Protein AF-A0A960YBB8-F1 (afdb_monomer_lite)

Foldseek 3Di:
DDDDDDDDDDPPPPPPPVVVPVPPDDDPPPPPPVDDDDDDDDFDDVVVVVVPPQDDRDDLVVQAPQAPDFDKDADGPNQWIWTADRRRIWTWGADPVRDTDTDDPPD

Radius of gyration: 30.28 Å; chains: 1; bounding box: 95×46×61 Å

pLDDT: mean 76.21, std 20.94, range [36.25, 95.81]

Secondary structure (DSSP, 8-state):
---PPP-------TTSSSSSSTTSS--------TTPPPPP---S-HHHHHTT-----S-GGGTTT-TT--EEEEPGGG-EEEEEETTEEEEEEE-TTS-EEEPPTT-

Structure (mmCIF, N/CA/C/O backbone):
data_AF-A0A960YBB8-F1
#
_entry.id   AF-A0A960YBB8-F1
#
loop_
_atom_site.group_PDB
_atom_site.id
_atom_site.type_symbol
_atom_site.label_atom_id
_atom_site.label_alt_id
_atom_site.label_comp_id
_atom_site.label_asym_id
_atom_site.label_entity_id
_atom_site.label_seq_id
_atom_site.pdbx_PDB_ins_code
_atom_site.Cartn_x
_atom_site.Cartn_y
_atom_site.Cartn_z
_atom_site.occupancy
_atom_site.B_iso_or_equiv
_atom_site.auth_seq_id
_atom_site.auth_comp_id
_atom_site.auth_asym_id
_atom_site.auth_atom_id
_atom_site.pdbx_PDB_model_num
ATOM 1 N N . MET A 1 1 ? -75.767 -31.749 41.474 1.00 37.31 1 MET A N 1
ATOM 2 C CA . MET A 1 1 ? -75.061 -31.876 40.178 1.00 37.31 1 MET A CA 1
ATOM 3 C C . MET A 1 1 ? -74.214 -30.627 39.956 1.00 37.31 1 MET A C 1
ATOM 5 O O . MET A 1 1 ? -74.753 -29.547 40.124 1.00 37.31 1 MET A O 1
ATOM 9 N N . ARG A 1 2 ? -72.908 -30.832 39.690 1.00 39.78 2 ARG A N 1
ATOM 10 C CA . ARG A 1 2 ? -71.965 -30.104 38.797 1.00 39.78 2 ARG A CA 1
ATOM 11 C C . ARG A 1 2 ? -72.261 -28.641 38.413 1.00 39.78 2 ARG A C 1
ATOM 13 O O . ARG A 1 2 ? -73.373 -28.339 38.024 1.00 39.78 2 ARG A O 1
ATOM 20 N N . ALA A 1 3 ? -71.295 -27.742 38.247 1.00 41.62 3 ALA A N 1
ATOM 21 C CA . ALA A 1 3 ? -69.869 -27.649 38.569 1.00 41.62 3 ALA A CA 1
ATOM 22 C C . ALA A 1 3 ? -69.468 -26.190 38.254 1.00 41.62 3 ALA A C 1
ATOM 24 O O . ALA A 1 3 ? -69.927 -25.631 37.259 1.00 41.62 3 ALA A O 1
ATOM 25 N N . MET A 1 4 ? -68.628 -25.595 39.103 1.00 36.25 4 MET A N 1
ATOM 26 C CA . MET A 1 4 ? -68.018 -24.272 38.924 1.00 36.25 4 MET A CA 1
ATOM 27 C C . MET A 1 4 ? -67.071 -24.250 37.715 1.00 36.25 4 MET A C 1
ATOM 29 O O . MET A 1 4 ? -66.296 -25.183 37.509 1.00 36.25 4 MET A O 1
ATOM 33 N N . GLY A 1 5 ? -67.134 -23.165 36.937 1.00 44.50 5 GLY A N 1
ATOM 34 C CA . GLY A 1 5 ? -66.239 -22.879 35.818 1.00 44.50 5 GLY A CA 1
ATOM 35 C C . GLY A 1 5 ? -64.852 -22.422 36.279 1.00 44.50 5 GLY A C 1
ATOM 36 O O . GLY A 1 5 ? -64.708 -21.636 37.213 1.00 44.50 5 GLY A O 1
ATOM 37 N N . ASN A 1 6 ? -63.841 -22.965 35.608 1.00 48.56 6 ASN A N 1
ATOM 38 C CA . ASN A 1 6 ? -62.429 -22.960 35.971 1.00 48.56 6 ASN A CA 1
ATOM 39 C C . ASN A 1 6 ? -61.719 -21.623 35.700 1.00 48.56 6 ASN A C 1
ATOM 41 O O . ASN A 1 6 ? -61.609 -21.198 34.551 1.00 48.56 6 ASN A O 1
ATOM 45 N N . TYR A 1 7 ? -61.099 -21.043 36.730 1.00 52.94 7 TYR A N 1
ATOM 46 C CA . TYR A 1 7 ? -60.086 -19.998 36.569 1.00 52.94 7 TYR A CA 1
ATOM 47 C C . TYR A 1 7 ? -58.714 -20.647 36.333 1.00 52.94 7 TYR A C 1
ATOM 49 O O . TYR A 1 7 ? -58.143 -21.286 37.220 1.00 52.94 7 TYR A O 1
ATOM 57 N N . ARG A 1 8 ? -58.179 -20.504 35.113 1.00 47.50 8 ARG A N 1
ATOM 58 C CA . ARG A 1 8 ? -56.826 -20.952 34.744 1.00 47.50 8 ARG A CA 1
ATOM 59 C C . ARG A 1 8 ? -55.790 -20.068 35.443 1.00 47.50 8 ARG A C 1
ATOM 61 O O . ARG A 1 8 ? -55.599 -18.915 35.074 1.00 47.50 8 ARG A O 1
ATOM 68 N N . LYS A 1 9 ? -55.106 -20.624 36.446 1.00 45.28 9 LYS A N 1
ATOM 69 C CA . LYS A 1 9 ? -53.956 -20.000 37.113 1.00 45.28 9 LYS A CA 1
ATOM 70 C C . LYS A 1 9 ? -52.769 -19.945 36.147 1.00 45.28 9 LYS A C 1
ATOM 72 O O . LYS A 1 9 ? -52.113 -20.960 35.925 1.00 45.28 9 LYS A O 1
ATOM 77 N N . TRP A 1 10 ? -52.484 -18.775 35.582 1.00 44.31 10 TRP A N 1
ATOM 78 C CA . TRP A 1 10 ? -51.248 -18.544 34.837 1.00 44.31 10 TRP A CA 1
ATOM 79 C C . TRP A 1 10 ? -50.150 -18.154 35.832 1.00 44.31 10 TRP A C 1
ATOM 81 O O . TRP A 1 10 ? -50.155 -17.061 36.391 1.00 44.31 10 TRP A O 1
ATOM 91 N N . LYS A 1 11 ? -49.243 -19.090 36.127 1.00 46.09 11 LYS A N 1
ATOM 92 C CA . LYS A 1 11 ? -48.032 -18.805 36.901 1.00 46.09 11 LYS A CA 1
ATOM 93 C C . LYS A 1 11 ? -47.058 -18.054 35.994 1.00 46.09 11 LYS A C 1
ATOM 95 O O . LYS A 1 11 ? -46.352 -18.679 35.211 1.00 46.09 11 LYS A O 1
ATOM 100 N N . ILE A 1 12 ? -47.036 -16.729 36.089 1.00 53.97 12 ILE A N 1
ATOM 101 C CA . ILE A 1 12 ? -45.943 -15.928 35.537 1.00 53.97 12 ILE A CA 1
ATOM 102 C C . ILE A 1 12 ? -44.804 -16.011 36.560 1.00 53.97 12 ILE A C 1
ATOM 104 O O . ILE A 1 12 ? -44.924 -15.522 37.682 1.00 53.97 12 ILE A O 1
ATOM 108 N N . SER A 1 13 ? -43.734 -16.726 36.214 1.00 50.28 13 SER A N 1
ATOM 109 C CA . SER A 1 13 ? -42.541 -16.859 37.052 1.00 50.28 13 SER A CA 1
ATOM 110 C C . SER A 1 13 ? -41.826 -15.507 37.156 1.00 50.28 13 SER A C 1
ATOM 112 O O . SER A 1 13 ? -41.274 -15.020 36.174 1.00 50.28 13 SER A O 1
ATOM 114 N N . PHE A 1 14 ? -41.793 -14.920 38.354 1.00 50.34 14 PHE A N 1
ATOM 115 C CA . PHE A 1 14 ? -41.153 -13.628 38.668 1.00 50.34 14 PHE A CA 1
ATOM 116 C C . PHE A 1 14 ? -39.616 -13.592 38.495 1.00 50.34 14 PHE A C 1
ATOM 118 O O . PHE A 1 14 ? -38.996 -12.563 38.740 1.00 50.34 14 PHE A O 1
ATOM 125 N N . ALA A 1 15 ? -38.983 -14.680 38.049 1.00 48.56 15 ALA A N 1
ATOM 126 C CA . ALA A 1 15 ? -37.528 -14.767 37.904 1.00 48.56 15 ALA A CA 1
ATOM 127 C C . ALA A 1 15 ? -36.972 -14.087 36.634 1.00 48.56 15 ALA A C 1
ATOM 129 O O . ALA A 1 15 ? -35.780 -13.812 36.572 1.00 48.56 15 ALA A O 1
ATOM 130 N N . ALA A 1 16 ? -37.804 -13.791 35.629 1.00 48.00 16 ALA A N 1
ATOM 131 C CA . ALA A 1 16 ? -37.316 -13.262 34.349 1.00 48.00 16 ALA A CA 1
ATOM 132 C C . ALA A 1 16 ? -37.204 -11.724 34.288 1.00 48.00 16 ALA A C 1
ATOM 134 O O . ALA A 1 16 ? -36.531 -11.203 33.404 1.00 48.00 16 ALA A O 1
ATOM 135 N N . LEU A 1 17 ? -37.823 -10.982 35.216 1.00 40.88 17 LEU A N 1
ATOM 136 C CA . LEU A 1 17 ? -37.857 -9.512 35.138 1.00 40.88 17 LEU A CA 1
ATOM 137 C C . LEU A 1 17 ? -36.641 -8.830 35.794 1.00 40.88 17 LEU A C 1
ATOM 139 O O . LEU A 1 17 ? -36.340 -7.685 35.479 1.00 40.88 17 LEU A O 1
ATOM 143 N N . ALA A 1 18 ? -35.894 -9.539 36.645 1.00 47.59 18 ALA A N 1
ATOM 144 C CA . ALA A 1 18 ? -34.667 -9.013 37.252 1.00 47.59 18 ALA A CA 1
ATOM 145 C C . ALA A 1 18 ? -33.439 -9.087 36.320 1.00 47.59 18 ALA A C 1
ATOM 147 O O . ALA A 1 18 ? -32.441 -8.424 36.580 1.00 47.59 18 ALA A O 1
ATOM 148 N N . LEU A 1 19 ? -33.507 -9.855 35.223 1.00 40.59 19 LEU A N 1
ATOM 149 C CA . LEU A 1 19 ? -32.372 -10.049 34.311 1.00 40.59 19 LEU A CA 1
ATOM 150 C C . LEU A 1 19 ? -32.303 -8.998 33.186 1.00 40.59 19 LEU A C 1
ATOM 152 O O . LEU A 1 19 ? -31.246 -8.804 32.597 1.00 40.59 19 LEU A O 1
ATOM 156 N N . ALA A 1 20 ? -33.393 -8.277 32.910 1.00 43.44 20 ALA A N 1
ATOM 157 C CA . ALA A 1 20 ? -33.438 -7.303 31.815 1.00 43.44 20 ALA A CA 1
ATOM 158 C C . ALA A 1 20 ? -32.976 -5.882 32.205 1.00 43.44 20 ALA A C 1
ATOM 160 O O . ALA A 1 20 ? -32.706 -5.072 31.326 1.00 43.44 20 ALA A O 1
ATOM 161 N N . VAL A 1 21 ? -32.860 -5.567 33.502 1.00 44.69 21 VAL A N 1
ATOM 162 C CA . VAL A 1 21 ? -32.493 -4.212 33.973 1.00 44.69 21 VAL A CA 1
ATOM 163 C C . VAL A 1 21 ? -30.977 -4.045 34.173 1.00 44.69 21 VAL A C 1
ATOM 165 O O . VAL A 1 21 ? -30.480 -2.926 34.203 1.00 44.69 21 VAL A O 1
ATOM 168 N N . ALA A 1 22 ? -30.212 -5.139 34.233 1.00 46.06 22 ALA A N 1
ATOM 169 C CA . ALA A 1 22 ? -28.763 -5.093 34.452 1.00 46.06 22 ALA A CA 1
ATOM 170 C C . ALA A 1 22 ? -27.919 -4.906 33.171 1.00 46.06 22 ALA A C 1
ATOM 172 O O . ALA A 1 22 ? -26.708 -4.749 33.271 1.00 46.06 22 ALA A O 1
ATOM 173 N N . LEU A 1 23 ? -28.526 -4.910 31.976 1.00 45.25 23 LEU A N 1
ATOM 174 C CA . LEU A 1 23 ? -27.801 -4.761 30.701 1.00 45.25 23 LEU A CA 1
ATOM 175 C C . LEU A 1 23 ? -27.768 -3.326 30.144 1.00 45.25 23 LEU A C 1
ATOM 177 O O . LEU A 1 23 ? -27.197 -3.109 29.081 1.00 45.25 23 LEU A O 1
ATOM 181 N N . VAL A 1 24 ? -28.339 -2.339 30.843 1.00 52.56 24 VAL A N 1
ATOM 182 C CA . VAL A 1 24 ? -28.402 -0.937 30.372 1.00 52.56 24 VAL A CA 1
ATOM 183 C C . VAL A 1 24 ? -27.721 0.007 31.365 1.00 52.56 24 VAL A C 1
ATOM 185 O O . VAL A 1 24 ? -28.265 1.035 31.757 1.00 52.56 24 VAL A O 1
ATOM 188 N N . GLY A 1 25 ? -26.530 -0.355 31.837 1.00 54.34 25 GLY A N 1
ATOM 189 C CA . GLY A 1 25 ? -25.805 0.508 32.761 1.00 54.34 25 GLY A CA 1
ATOM 190 C C . GLY A 1 25 ? -24.474 -0.054 33.217 1.00 54.34 25 GLY A C 1
ATOM 191 O O . GLY A 1 25 ? -24.387 -0.510 34.348 1.00 54.34 25 GLY A O 1
ATOM 192 N N . ALA A 1 26 ? -23.473 -0.015 32.335 1.00 48.09 26 ALA A N 1
ATOM 193 C CA . ALA A 1 26 ? -22.065 0.257 32.647 1.00 48.09 26 ALA A CA 1
ATOM 194 C C . ALA A 1 26 ? -21.188 -0.149 31.455 1.00 48.09 26 ALA A C 1
ATOM 196 O O . A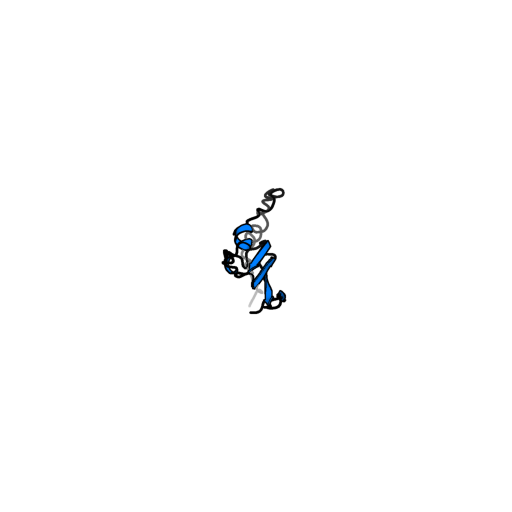LA A 1 26 ? -20.575 -1.208 31.473 1.00 48.09 26 ALA A O 1
ATOM 197 N N . ASP A 1 27 ? -21.120 0.702 30.433 1.00 40.97 27 ASP A N 1
ATOM 198 C CA . ASP A 1 27 ? -19.802 1.070 29.914 1.00 40.97 27 ASP A CA 1
ATOM 199 C C . ASP A 1 27 ? -19.887 2.428 29.210 1.00 40.97 27 ASP A C 1
ATOM 201 O O . ASP A 1 27 ? -20.019 2.553 27.998 1.00 40.97 27 ASP A O 1
ATOM 205 N N . ALA A 1 28 ? -19.901 3.478 30.025 1.00 53.53 28 ALA A N 1
ATOM 206 C CA . ALA A 1 28 ? -19.488 4.803 29.591 1.00 53.53 28 ALA A CA 1
ATOM 207 C C . ALA A 1 28 ? -18.228 5.150 30.387 1.00 53.53 28 ALA A C 1
ATOM 209 O O . ALA A 1 28 ? -18.210 6.070 31.201 1.00 53.53 28 ALA A O 1
ATOM 210 N N . SER A 1 29 ? -17.178 4.345 30.205 1.00 44.62 29 SER A N 1
ATOM 211 C CA . SER A 1 29 ? -15.820 4.804 30.466 1.00 44.62 29 SER A CA 1
ATOM 212 C C . SER A 1 29 ? -15.433 5.723 29.309 1.00 44.62 29 SER A C 1
ATOM 214 O O . SER A 1 29 ? -14.900 5.291 28.288 1.00 44.62 29 SER A O 1
ATOM 216 N N . GLU A 1 30 ? -15.768 7.007 29.440 1.00 53.12 30 GLU A N 1
ATOM 217 C CA . GLU A 1 30 ? -15.218 8.060 28.590 1.00 53.12 30 GLU A CA 1
ATOM 218 C C . GLU A 1 30 ? -13.735 8.222 28.953 1.00 53.12 30 GLU A C 1
ATOM 220 O O . GLU A 1 30 ? -13.326 9.071 29.749 1.00 53.12 30 GLU A O 1
ATOM 225 N N . ASN A 1 31 ? -12.914 7.322 28.412 1.00 51.91 31 ASN A N 1
ATOM 226 C CA . ASN A 1 31 ? -11.474 7.482 28.416 1.00 51.91 31 ASN A CA 1
ATOM 227 C C . ASN A 1 31 ? -11.161 8.704 27.555 1.00 51.91 31 ASN A C 1
ATOM 229 O O . ASN A 1 31 ? -11.314 8.688 26.334 1.00 51.91 31 ASN A O 1
ATOM 233 N N . ASN A 1 32 ? -10.737 9.776 28.219 1.00 53.00 32 ASN A N 1
ATOM 234 C CA . ASN A 1 32 ? -10.231 10.997 27.610 1.00 53.00 32 ASN A CA 1
ATOM 235 C C . ASN A 1 32 ? -8.888 10.715 26.900 1.00 53.00 32 ASN A C 1
ATOM 237 O O . ASN A 1 32 ? -7.830 11.159 27.329 1.00 53.00 32 ASN A O 1
ATOM 241 N N . GLU A 1 33 ? -8.927 9.960 25.802 1.00 58.84 33 GLU A N 1
ATOM 242 C CA . GLU A 1 33 ? -7.822 9.760 24.852 1.00 58.84 33 GLU A CA 1
ATOM 243 C C . GLU A 1 33 ? -7.860 10.816 23.723 1.00 58.84 33 GLU A C 1
ATOM 245 O O . GLU A 1 33 ? -7.093 10.735 22.767 1.00 58.84 33 GLU A O 1
ATOM 250 N N . HIS A 1 34 ? -8.720 11.840 23.844 1.00 52.69 34 HIS A N 1
ATOM 251 C CA . HIS A 1 34 ? -9.052 12.862 22.832 1.00 52.69 34 HIS A CA 1
ATOM 252 C C . HIS A 1 34 ? -7.899 13.825 22.448 1.00 52.69 34 HIS A C 1
ATOM 254 O O . HIS A 1 34 ? -8.133 14.935 21.977 1.00 52.69 34 HIS A O 1
ATOM 260 N N . GLY A 1 35 ? -6.642 13.426 22.655 1.00 60.47 35 GLY A N 1
ATOM 261 C CA . GLY A 1 35 ? -5.462 14.248 22.394 1.00 60.47 35 GLY A CA 1
ATOM 262 C C . GLY A 1 35 ? -4.186 13.494 22.017 1.00 60.47 35 GLY A C 1
ATOM 263 O O . GLY A 1 35 ? -3.153 14.142 21.849 1.00 60.47 35 GLY A O 1
ATOM 264 N N . LYS A 1 36 ? -4.198 12.160 21.873 1.00 76.81 36 LYS A N 1
ATOM 265 C CA . LYS A 1 36 ? -3.029 11.453 21.327 1.00 76.81 36 LYS A CA 1
ATOM 266 C C . LYS A 1 36 ? -3.095 11.448 19.805 1.00 76.81 36 LYS A C 1
ATOM 268 O O . LYS A 1 36 ? -4.043 10.938 19.217 1.00 76.81 36 LYS A O 1
ATOM 273 N N . LEU A 1 37 ? -2.071 12.022 19.175 1.00 83.50 37 LEU A N 1
ATOM 274 C CA . LEU A 1 37 ? -1.886 11.909 17.733 1.00 83.50 37 LEU A CA 1
ATOM 275 C C . LEU A 1 37 ? -1.696 10.431 17.350 1.00 83.50 37 LEU A C 1
ATOM 277 O O . LEU A 1 37 ? -1.076 9.686 18.118 1.00 83.50 37 LEU A O 1
ATOM 281 N N . PRO A 1 38 ? -2.189 10.006 16.175 1.00 84.06 38 PRO A N 1
ATOM 282 C CA . PRO A 1 38 ? -1.932 8.665 15.674 1.00 84.06 38 PRO A CA 1
ATOM 283 C C . PRO A 1 38 ? -0.423 8.430 15.544 1.00 84.06 38 PRO A C 1
ATOM 285 O O . PRO A 1 38 ? 0.331 9.307 15.113 1.00 84.06 38 PRO A O 1
ATOM 288 N N . VAL A 1 39 ? 0.022 7.238 15.936 1.00 90.00 39 VAL A N 1
ATOM 289 C CA . VAL A 1 39 ? 1.425 6.841 15.805 1.00 90.00 39 VAL A CA 1
ATOM 290 C C . VAL A 1 39 ? 1.683 6.445 14.357 1.00 90.00 39 VAL A C 1
ATOM 292 O O . VAL A 1 39 ? 0.996 5.589 13.806 1.00 90.00 39 VAL A O 1
ATOM 295 N N . VAL A 1 40 ? 2.696 7.058 13.747 1.00 90.81 40 VAL A N 1
ATOM 296 C CA . VAL A 1 40 ? 3.136 6.714 12.392 1.00 90.81 40 VAL A CA 1
ATOM 297 C C . VAL A 1 40 ? 4.273 5.702 12.475 1.00 90.81 40 VAL A C 1
ATOM 299 O O . VAL A 1 40 ? 5.269 5.919 13.168 1.00 90.81 40 VAL A O 1
ATOM 302 N N . HIS A 1 41 ? 4.132 4.601 11.741 1.00 91.12 41 HIS A N 1
ATOM 303 C CA . HIS A 1 41 ? 5.147 3.562 11.624 1.00 91.12 41 HIS A CA 1
ATOM 304 C C . HIS A 1 41 ? 5.728 3.550 10.210 1.00 91.12 41 HIS A C 1
ATOM 306 O O . HIS A 1 41 ? 4.992 3.5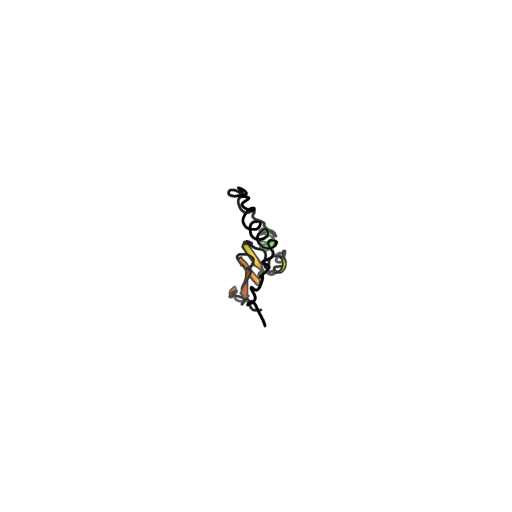90 9.229 1.00 91.12 41 HIS A O 1
ATOM 312 N N . HIS A 1 42 ? 7.052 3.433 10.105 1.00 90.88 42 HIS A N 1
ATOM 313 C CA . HIS A 1 42 ? 7.747 3.244 8.832 1.00 90.88 42 HIS A CA 1
ATOM 314 C C . HIS A 1 42 ? 8.460 1.891 8.828 1.00 90.88 42 HIS A C 1
ATOM 316 O O . HIS A 1 42 ? 9.130 1.526 9.798 1.00 90.88 42 HIS A O 1
ATOM 32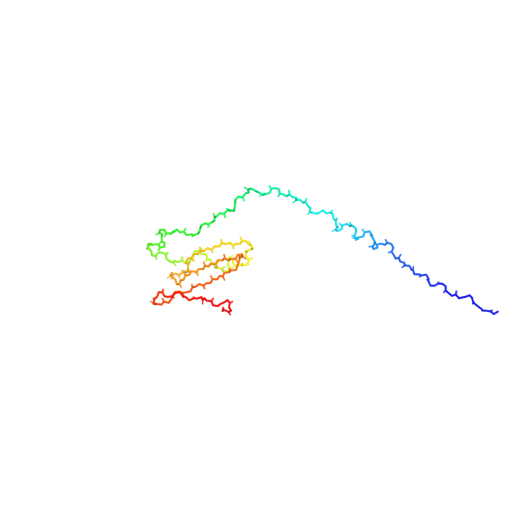2 N N . LYS A 1 43 ? 8.319 1.146 7.732 1.00 89.94 43 LYS A N 1
ATOM 323 C CA . LYS A 1 43 ? 9.034 -0.108 7.473 1.00 89.94 43 LYS A CA 1
ATOM 324 C C . LYS A 1 43 ? 9.887 0.066 6.219 1.00 89.94 43 LYS A C 1
ATOM 326 O O . LYS A 1 43 ? 9.423 0.629 5.234 1.00 89.94 43 LYS A O 1
ATOM 331 N N . GLY A 1 44 ? 11.137 -0.390 6.278 1.00 87.38 44 GLY A N 1
ATOM 332 C CA . GLY A 1 44 ? 12.139 -0.130 5.241 1.00 87.38 44 GLY A CA 1
ATOM 333 C C . GLY A 1 44 ? 12.774 1.263 5.338 1.00 87.38 44 GLY A C 1
ATOM 334 O O . GLY A 1 44 ? 12.548 2.019 6.286 1.00 87.38 44 GLY A O 1
ATOM 335 N N . ARG A 1 45 ? 13.627 1.594 4.361 1.00 89.56 45 ARG A N 1
ATOM 336 C CA . ARG A 1 45 ? 14.322 2.888 4.267 1.00 89.56 45 ARG A CA 1
ATOM 337 C C . ARG A 1 45 ? 14.264 3.386 2.828 1.00 89.56 45 ARG A C 1
ATOM 339 O O . ARG A 1 45 ? 14.816 2.745 1.942 1.00 89.56 45 ARG A O 1
ATOM 346 N N . MET A 1 46 ? 13.689 4.568 2.604 1.00 87.44 46 MET A N 1
ATOM 347 C CA . MET A 1 46 ? 13.536 5.134 1.254 1.00 87.44 46 MET A CA 1
ATOM 348 C C . MET A 1 46 ? 14.865 5.210 0.486 1.00 87.44 46 MET A C 1
ATOM 350 O O . MET A 1 46 ? 14.918 4.865 -0.685 1.00 87.44 46 MET A O 1
ATOM 354 N N . HIS A 1 47 ? 15.965 5.575 1.155 1.00 91.25 47 HIS A N 1
ATOM 355 C CA . HIS A 1 47 ? 17.293 5.580 0.531 1.00 91.25 47 HIS A CA 1
ATOM 356 C C . HIS A 1 47 ? 17.707 4.205 -0.025 1.00 91.25 47 HIS A C 1
ATOM 358 O O . HIS A 1 47 ? 18.339 4.153 -1.069 1.00 91.25 47 HIS A O 1
ATOM 364 N N . GLN A 1 48 ? 17.379 3.097 0.647 1.00 90.44 48 GLN A N 1
ATOM 365 C CA . GLN A 1 48 ? 17.716 1.752 0.158 1.00 90.44 48 GLN A CA 1
ATOM 366 C C . GLN A 1 48 ? 16.907 1.389 -1.086 1.00 90.44 48 GLN A C 1
ATOM 368 O O . GLN A 1 48 ? 17.477 0.894 -2.054 1.00 90.44 48 GLN A O 1
ATOM 373 N N . VAL A 1 49 ? 15.617 1.736 -1.095 1.00 88.94 49 VAL A N 1
ATOM 374 C CA . VAL A 1 49 ? 14.752 1.580 -2.273 1.00 88.94 49 VAL A CA 1
ATOM 375 C C . VAL A 1 49 ? 15.340 2.337 -3.465 1.00 88.94 49 VAL A C 1
ATOM 377 O O . VAL A 1 49 ? 15.512 1.767 -4.533 1.00 88.94 49 VAL A O 1
ATOM 380 N N . MET A 1 50 ? 15.771 3.587 -3.265 1.00 89.31 50 MET A N 1
ATOM 381 C CA . MET A 1 50 ? 16.411 4.389 -4.321 1.00 89.31 50 MET A CA 1
ATOM 382 C C . MET A 1 50 ? 17.765 3.827 -4.790 1.00 89.31 50 MET A C 1
ATOM 384 O O . MET A 1 50 ? 18.215 4.161 -5.882 1.00 89.31 50 MET A O 1
ATOM 388 N N . MET A 1 51 ? 18.419 2.993 -3.976 1.00 92.88 51 MET A N 1
ATOM 389 C CA . MET A 1 51 ? 19.687 2.330 -4.303 1.00 92.88 51 MET A CA 1
ATOM 390 C C . MET A 1 51 ? 19.498 0.927 -4.901 1.00 92.88 51 MET A C 1
ATOM 392 O O . MET A 1 51 ? 20.487 0.226 -5.110 1.00 92.88 51 MET A O 1
ATOM 396 N N . GLY A 1 52 ? 18.261 0.514 -5.197 1.00 89.56 52 GLY A N 1
ATOM 397 C CA . GLY A 1 52 ? 17.971 -0.757 -5.864 1.00 89.56 52 GLY A CA 1
ATOM 398 C C . GLY A 1 52 ? 17.526 -1.894 -4.942 1.00 89.56 52 GLY A C 1
ATOM 399 O O . GLY A 1 52 ? 17.347 -3.018 -5.407 1.00 89.56 52 GLY A O 1
ATOM 400 N N . GLU A 1 53 ? 17.356 -1.654 -3.638 1.00 90.50 53 GLU A N 1
ATOM 401 C CA . GLU A 1 53 ? 16.877 -2.674 -2.700 1.00 90.50 53 GLU A CA 1
ATOM 402 C C . GLU A 1 53 ? 15.342 -2.714 -2.707 1.00 90.50 53 GLU A C 1
ATOM 404 O O . GLU A 1 53 ? 14.678 -1.965 -1.990 1.00 90.50 53 GLU A O 1
ATOM 409 N N . HIS A 1 54 ? 14.772 -3.573 -3.556 1.00 91.25 54 HIS A N 1
ATOM 410 C CA . HIS A 1 54 ? 13.323 -3.639 -3.805 1.00 91.25 54 HIS A CA 1
ATOM 411 C C . HIS A 1 54 ? 12.633 -4.866 -3.184 1.00 91.25 54 HIS A C 1
ATOM 413 O O . HIS A 1 54 ? 11.526 -5.224 -3.590 1.00 91.25 54 HIS A O 1
ATOM 419 N N . ALA A 1 55 ? 13.284 -5.530 -2.226 1.00 89.56 55 ALA A N 1
ATOM 420 C CA . ALA A 1 55 ? 12.716 -6.688 -1.546 1.00 89.56 55 ALA A CA 1
ATOM 421 C C . ALA A 1 55 ? 11.568 -6.277 -0.612 1.00 89.56 55 ALA A C 1
ATOM 423 O O . ALA A 1 55 ? 11.706 -5.322 0.163 1.00 89.56 55 ALA A O 1
ATOM 424 N N . GLY A 1 56 ? 10.467 -7.032 -0.647 1.00 87.06 56 GLY A N 1
ATOM 425 C CA . GLY A 1 56 ? 9.343 -6.860 0.269 1.00 87.06 56 GLY A CA 1
ATOM 426 C C . GLY A 1 56 ? 9.787 -6.935 1.7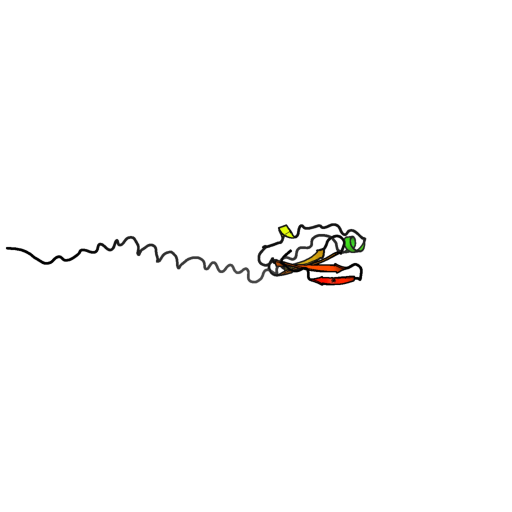34 1.00 87.06 56 GLY A C 1
ATOM 427 O O . GLY A 1 56 ? 10.527 -7.831 2.131 1.00 87.06 56 GLY A O 1
ATOM 428 N N . GLN A 1 57 ? 9.355 -5.960 2.537 1.00 88.94 57 GLN A N 1
ATOM 429 C CA . GLN A 1 57 ? 9.683 -5.872 3.970 1.00 88.94 57 GLN A CA 1
ATOM 430 C C . GLN A 1 57 ? 8.494 -6.224 4.874 1.00 88.94 57 GLN A C 1
ATOM 432 O O . GLN A 1 57 ? 8.657 -6.360 6.088 1.00 88.94 57 GLN A O 1
ATOM 437 N N . VAL A 1 58 ? 7.290 -6.291 4.302 1.00 91.56 58 VAL A N 1
ATOM 438 C CA . VAL A 1 58 ? 6.029 -6.511 5.011 1.00 91.56 58 VAL A CA 1
ATOM 439 C C . VAL A 1 58 ? 5.121 -7.367 4.137 1.00 91.56 58 VAL A C 1
ATOM 441 O O . VAL A 1 58 ? 4.918 -7.051 2.969 1.00 91.56 58 VAL A O 1
ATOM 444 N N . GLU A 1 59 ? 4.558 -8.417 4.724 1.00 92.12 59 GLU A N 1
ATOM 445 C CA . GLU A 1 59 ? 3.520 -9.236 4.097 1.00 92.12 59 GLU A CA 1
ATOM 446 C C . GLU A 1 59 ? 2.181 -8.491 4.135 1.00 92.12 59 GLU A C 1
ATOM 448 O O . GLU A 1 59 ? 1.696 -8.155 5.219 1.00 92.12 59 GLU A O 1
ATOM 453 N N . LEU A 1 60 ? 1.552 -8.246 2.981 1.00 90.75 60 LEU A N 1
ATOM 454 C CA . LEU A 1 60 ? 0.277 -7.512 2.911 1.00 90.75 60 LEU A CA 1
ATOM 455 C C . LEU A 1 60 ? -0.849 -8.194 3.691 1.00 90.75 60 LEU A C 1
ATOM 457 O O . LEU A 1 60 ? -1.643 -7.521 4.343 1.00 90.75 60 LEU A O 1
ATOM 461 N N . SER A 1 61 ? -0.875 -9.526 3.695 1.00 91.12 61 SER A N 1
ATOM 462 C CA . SER A 1 61 ? -1.850 -10.319 4.452 1.00 91.12 61 SER A CA 1
ATOM 463 C C . SER A 1 61 ? -1.779 -10.082 5.963 1.00 91.12 61 SER A C 1
ATOM 465 O O . SER A 1 61 ? -2.776 -10.254 6.652 1.00 91.12 61 SER A O 1
ATOM 467 N N . SER A 1 62 ? -0.627 -9.648 6.488 1.00 92.31 62 SER A N 1
ATOM 468 C CA . SER A 1 62 ? -0.484 -9.290 7.906 1.00 92.31 62 SER A CA 1
ATOM 469 C C . SER A 1 62 ? -1.107 -7.938 8.264 1.00 92.31 62 SER A C 1
ATOM 471 O O . SER A 1 62 ? -1.258 -7.627 9.445 1.00 92.31 62 SER A O 1
ATOM 473 N N . LEU A 1 63 ? -1.429 -7.131 7.251 1.00 91.88 63 LEU A N 1
ATOM 474 C CA . LEU A 1 63 ? -2.022 -5.804 7.385 1.00 91.88 63 LEU A CA 1
ATOM 475 C C . LEU A 1 63 ? -3.513 -5.778 7.034 1.00 91.88 63 LEU A C 1
ATOM 477 O O . LEU A 1 63 ? -4.201 -4.831 7.412 1.00 91.88 63 LEU A O 1
ATOM 481 N N . ALA A 1 64 ? -3.994 -6.793 6.315 1.00 88.44 64 ALA A N 1
ATOM 482 C CA . ALA A 1 64 ? -5.398 -6.934 5.968 1.00 88.44 64 ALA A CA 1
ATOM 483 C C . ALA A 1 64 ? -6.267 -7.016 7.232 1.00 88.44 64 ALA A C 1
ATOM 485 O O . ALA A 1 64 ? -5.860 -7.589 8.245 1.00 88.44 64 ALA A O 1
ATOM 486 N N . ASP A 1 65 ? -7.453 -6.414 7.166 1.00 89.62 65 ASP A N 1
ATOM 487 C CA . ASP A 1 65 ? -8.477 -6.438 8.217 1.00 89.62 65 ASP A CA 1
ATOM 488 C C . ASP A 1 65 ? -8.055 -5.804 9.557 1.00 89.62 65 ASP A C 1
ATOM 490 O O . ASP A 1 65 ? -8.777 -5.907 10.552 1.00 89.62 65 ASP A O 1
ATOM 494 N N . LEU A 1 66 ? -6.910 -5.110 9.607 1.00 93.38 66 LEU A N 1
ATOM 495 C CA . LEU A 1 66 ? -6.540 -4.296 10.760 1.00 93.38 66 LEU A CA 1
ATOM 496 C C . LEU A 1 66 ? -7.399 -3.020 10.775 1.00 93.38 66 LEU A C 1
ATOM 498 O O . LEU A 1 66 ? -7.214 -2.154 9.913 1.00 93.38 66 LEU A O 1
ATOM 502 N N . PRO A 1 67 ? -8.313 -2.858 11.751 1.00 91.88 67 PRO A N 1
ATOM 503 C CA . PRO A 1 67 ? -9.201 -1.706 11.783 1.00 91.88 67 PRO A CA 1
ATOM 504 C C . PRO A 1 67 ? -8.392 -0.420 11.945 1.00 91.88 67 PRO A C 1
ATOM 506 O O . PRO A 1 67 ? -7.441 -0.362 12.729 1.00 91.88 67 PRO A O 1
ATOM 509 N N . HIS A 1 68 ? -8.791 0.624 11.219 1.00 93.38 68 HIS A N 1
ATOM 510 C CA . HIS A 1 68 ? -8.185 1.956 11.276 1.00 93.38 68 HIS A CA 1
ATOM 511 C C . HIS A 1 68 ? -6.721 2.012 10.826 1.00 93.38 68 HIS A C 1
ATOM 513 O O . HIS A 1 68 ? -6.007 2.967 11.144 1.00 93.38 68 HIS A O 1
ATOM 519 N N . LEU A 1 69 ? -6.270 1.018 10.054 1.00 94.81 69 LEU A N 1
ATOM 520 C CA . LEU A 1 69 ? -4.979 1.069 9.385 1.00 94.81 69 LEU A CA 1
ATOM 521 C C . LEU A 1 69 ? -5.064 1.902 8.103 1.00 94.81 69 LEU A C 1
ATOM 523 O O . LEU A 1 69 ? -5.844 1.602 7.200 1.00 94.81 69 LEU A O 1
ATOM 527 N N . TYR A 1 70 ? -4.180 2.893 8.007 1.00 95.19 70 TYR A N 1
ATOM 528 C CA . TYR A 1 70 ? -3.945 3.680 6.801 1.00 95.19 70 TYR A CA 1
ATOM 529 C C . TYR A 1 70 ? -2.465 3.595 6.436 1.00 95.19 70 TYR A C 1
ATOM 531 O O . TYR A 1 70 ? -1.605 3.899 7.267 1.00 95.19 70 TYR A O 1
ATOM 539 N N . ALA A 1 71 ? -2.157 3.167 5.213 1.00 95.06 71 ALA A N 1
ATOM 540 C CA . ALA A 1 71 ? -0.779 2.981 4.764 1.00 95.06 71 ALA A CA 1
ATOM 541 C C . ALA A 1 71 ? -0.633 3.179 3.252 1.00 95.06 71 ALA A C 1
ATOM 543 O O . ALA A 1 71 ? -1.586 2.999 2.499 1.00 95.06 71 ALA A O 1
ATOM 544 N N . VAL A 1 72 ? 0.580 3.514 2.815 1.00 95.44 72 VAL A N 1
ATOM 545 C CA . VAL A 1 72 ? 0.966 3.575 1.401 1.00 95.44 72 VAL A CA 1
ATOM 546 C C . VAL A 1 72 ? 2.399 3.079 1.247 1.00 95.44 72 VAL A C 1
ATOM 548 O O . VAL A 1 72 ? 3.237 3.312 2.125 1.00 95.44 72 VAL A O 1
ATOM 551 N N . GLY A 1 73 ? 2.694 2.393 0.148 1.00 93.50 73 GLY A N 1
ATOM 552 C CA . GLY A 1 73 ? 4.055 1.971 -0.154 1.00 93.50 73 GLY A CA 1
ATOM 553 C C . GLY A 1 73 ? 4.197 1.248 -1.491 1.00 93.50 73 GLY A C 1
ATOM 554 O O . GLY A 1 73 ? 3.206 0.802 -2.066 1.00 93.50 73 GLY A O 1
ATOM 555 N N . PRO A 1 74 ? 5.433 1.112 -1.993 1.00 93.62 74 PRO A N 1
ATOM 556 C CA . PRO A 1 74 ? 5.693 0.370 -3.215 1.00 93.62 74 PRO A CA 1
ATOM 557 C C . PRO A 1 74 ? 5.470 -1.132 -3.008 1.00 93.62 74 PRO A C 1
ATOM 559 O O . PRO A 1 74 ? 5.776 -1.681 -1.947 1.00 93.62 74 PRO A O 1
ATOM 562 N N . ILE A 1 75 ? 4.996 -1.798 -4.057 1.00 93.81 75 ILE A N 1
ATOM 563 C CA . ILE A 1 75 ? 5.006 -3.260 -4.160 1.00 93.81 75 ILE A CA 1
ATOM 564 C C . ILE A 1 75 ? 6.442 -3.719 -4.453 1.00 93.81 75 ILE A C 1
ATOM 566 O O . ILE A 1 75 ? 7.245 -2.983 -5.037 1.00 93.81 75 ILE A O 1
ATOM 570 N N . GLU A 1 76 ? 6.782 -4.937 -4.031 1.00 92.69 76 GLU A N 1
ATOM 571 C CA . GLU A 1 76 ? 8.088 -5.542 -4.293 1.00 92.69 76 GLU A CA 1
ATOM 572 C C . GLU A 1 76 ? 8.509 -5.451 -5.770 1.00 92.69 76 GLU A C 1
ATOM 574 O O . GLU A 1 76 ? 7.693 -5.489 -6.697 1.00 92.69 76 GLU A O 1
ATOM 579 N N . ASN A 1 77 ? 9.818 -5.309 -5.988 1.00 92.50 77 ASN A N 1
ATOM 580 C CA . ASN A 1 77 ? 10.417 -5.063 -7.303 1.00 92.50 77 ASN A CA 1
ATOM 581 C C . ASN A 1 77 ? 9.888 -3.806 -8.020 1.00 92.50 77 ASN A C 1
ATOM 583 O O . ASN A 1 77 ? 10.063 -3.683 -9.228 1.00 92.50 77 ASN A O 1
ATOM 587 N N . LEU A 1 78 ? 9.275 -2.867 -7.285 1.00 91.38 78 LEU A N 1
ATOM 588 C CA . LEU A 1 78 ? 8.652 -1.651 -7.822 1.00 91.38 78 LEU A CA 1
ATOM 589 C C . LEU A 1 78 ? 7.552 -1.937 -8.857 1.00 91.38 78 LEU A C 1
ATOM 591 O O . LEU A 1 78 ? 7.311 -1.133 -9.753 1.00 91.38 78 LEU A O 1
ATOM 595 N N . GLN A 1 79 ? 6.859 -3.069 -8.720 1.00 92.62 79 GLN A N 1
ATOM 596 C CA . GLN A 1 79 ? 5.805 -3.489 -9.652 1.00 92.62 79 GLN A CA 1
ATOM 597 C C . GLN A 1 79 ? 4.487 -2.725 -9.474 1.00 92.62 79 GLN A C 1
ATOM 599 O O . GLN A 1 79 ? 3.487 -3.071 -10.098 1.00 92.62 79 GLN A O 1
ATOM 604 N N . GLY A 1 80 ? 4.458 -1.699 -8.624 1.00 93.88 80 GLY A N 1
ATOM 605 C CA . GLY A 1 80 ? 3.244 -0.960 -8.321 1.00 93.88 80 GLY A CA 1
ATOM 606 C C . GLY A 1 80 ? 3.253 -0.279 -6.962 1.00 93.88 80 GLY A C 1
ATOM 607 O O . GLY A 1 80 ? 4.300 -0.126 -6.330 1.00 93.88 80 GLY A O 1
ATOM 608 N N . GLU A 1 81 ? 2.063 0.094 -6.506 1.00 94.75 81 GLU A N 1
ATOM 609 C CA . GLU A 1 81 ? 1.817 0.731 -5.213 1.00 94.75 81 GLU A CA 1
ATOM 610 C C . GLU A 1 81 ? 0.627 0.064 -4.523 1.00 94.75 81 GLU A C 1
ATOM 612 O O . G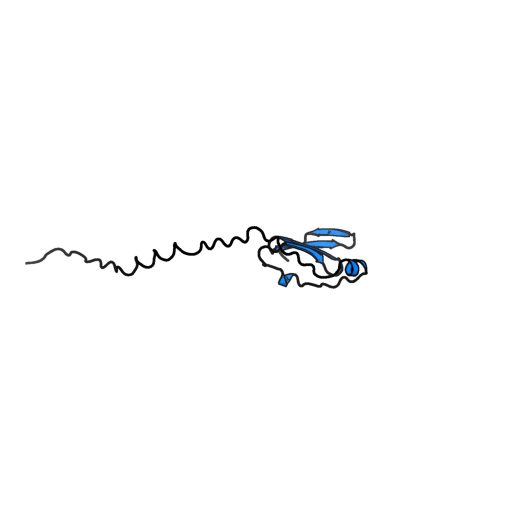LU A 1 81 ? -0.381 -0.251 -5.161 1.00 94.75 81 GLU A O 1
ATOM 617 N N . VAL A 1 82 ? 0.745 -0.125 -3.212 1.00 95.19 82 VAL A N 1
ATOM 618 C CA . VAL A 1 82 ? -0.366 -0.488 -2.337 1.00 95.19 82 VAL A CA 1
ATOM 619 C C . VAL A 1 82 ? -0.825 0.743 -1.563 1.00 95.19 82 VAL A C 1
ATOM 621 O O . VAL A 1 82 ? -0.013 1.492 -1.018 1.00 95.19 82 VAL A O 1
ATOM 624 N N . THR A 1 83 ? -2.136 0.924 -1.476 1.00 95.81 83 THR A N 1
ATOM 625 C CA . THR A 1 83 ? -2.792 1.862 -0.564 1.00 95.81 83 THR A CA 1
ATOM 626 C C . THR A 1 83 ? -3.728 1.071 0.335 1.00 95.81 83 THR A C 1
ATOM 628 O O . THR A 1 83 ? -4.571 0.337 -0.160 1.00 95.81 83 THR A O 1
ATOM 631 N N . ILE A 1 84 ? -3.599 1.209 1.652 1.00 95.75 84 ILE A N 1
ATOM 632 C CA . ILE A 1 84 ? -4.503 0.579 2.619 1.00 95.75 84 ILE A CA 1
ATOM 633 C C . ILE A 1 84 ? -5.420 1.654 3.189 1.00 95.75 84 ILE A C 1
ATOM 635 O O . ILE A 1 84 ? -4.934 2.643 3.745 1.00 95.75 84 ILE A O 1
ATOM 639 N N . LEU A 1 85 ? -6.730 1.450 3.054 1.00 95.44 85 LEU A N 1
ATOM 640 C CA . LEU A 1 85 ? -7.772 2.327 3.580 1.00 95.44 85 LEU A CA 1
ATOM 641 C C . LEU A 1 85 ? -8.605 1.557 4.603 1.00 95.44 85 LEU A C 1
ATOM 643 O O . LEU A 1 85 ? -9.301 0.608 4.256 1.00 95.44 85 LEU A O 1
ATOM 647 N N . ASP A 1 86 ? -8.515 1.958 5.871 1.00 94.69 86 ASP A N 1
ATOM 648 C CA . ASP A 1 86 ? -9.219 1.311 6.988 1.00 94.69 86 ASP A CA 1
ATOM 649 C C . ASP A 1 86 ? -9.044 -0.223 6.995 1.00 94.69 86 ASP A C 1
ATOM 651 O O . ASP A 1 86 ? -10.005 -0.976 7.107 1.00 94.69 86 ASP A O 1
ATOM 655 N N . GLY A 1 87 ? -7.809 -0.691 6.790 1.00 94.00 87 GLY A N 1
ATOM 656 C CA . GLY A 1 87 ? -7.477 -2.123 6.746 1.00 94.00 87 GLY A CA 1
ATOM 657 C C . GLY A 1 87 ? -7.737 -2.835 5.412 1.00 94.00 87 GLY A C 1
ATOM 658 O O . GLY A 1 87 ? -7.389 -4.008 5.290 1.00 94.00 87 GLY A O 1
ATOM 659 N N . HIS A 1 88 ? -8.280 -2.147 4.403 1.00 94.12 88 HIS A N 1
ATOM 660 C CA . HIS A 1 88 ? -8.564 -2.719 3.084 1.00 94.12 88 HIS A CA 1
ATOM 661 C C . HIS A 1 88 ? -7.456 -2.339 2.090 1.00 94.12 88 HIS A C 1
ATOM 663 O O . HIS A 1 88 ? -7.280 -1.150 1.801 1.00 94.12 88 HIS A O 1
ATOM 669 N N . PRO A 1 89 ? -6.657 -3.304 1.600 1.00 94.12 89 PRO A N 1
ATOM 670 C CA . PRO A 1 89 ? -5.604 -3.033 0.633 1.00 94.12 89 PRO A CA 1
ATOM 671 C C . PRO A 1 89 ? -6.174 -2.851 -0.780 1.00 94.12 89 PRO A C 1
ATOM 673 O O . PRO A 1 89 ? -6.937 -3.677 -1.262 1.00 94.12 89 PRO A O 1
ATOM 676 N N . HIS A 1 90 ? -5.720 -1.807 -1.465 1.00 93.94 90 HIS A N 1
ATOM 677 C CA . HIS A 1 90 ? -5.959 -1.535 -2.878 1.00 93.94 90 HIS A CA 1
ATOM 678 C C . HIS A 1 90 ? -4.620 -1.469 -3.600 1.00 93.94 90 HIS A C 1
ATOM 680 O O . HIS A 1 90 ? -3.696 -0.785 -3.148 1.00 93.94 90 HIS A O 1
ATOM 686 N N . LEU A 1 91 ? -4.502 -2.182 -4.717 1.00 94.69 91 LEU A N 1
ATOM 687 C CA . LEU A 1 91 ? -3.246 -2.303 -5.442 1.00 94.69 91 LEU A CA 1
ATOM 688 C C . LEU A 1 91 ? -3.352 -1.636 -6.811 1.00 94.69 91 LEU A C 1
ATOM 690 O O . LEU A 1 91 ? -4.340 -1.765 -7.533 1.00 94.69 91 LEU A O 1
ATOM 694 N N . THR A 1 92 ? -2.277 -0.969 -7.201 1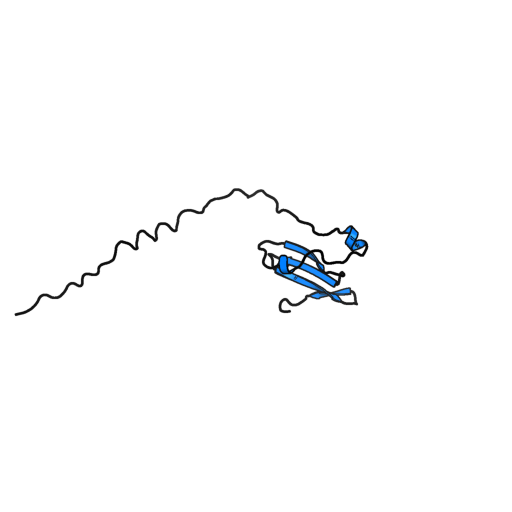.00 95.06 92 THR A N 1
ATOM 695 C CA . THR A 1 92 ? -2.011 -0.624 -8.595 1.00 95.06 92 THR A CA 1
ATOM 696 C C . THR A 1 92 ? -0.773 -1.376 -9.037 1.00 95.06 92 THR A C 1
ATOM 698 O O . THR A 1 92 ? 0.174 -1.498 -8.266 1.00 95.06 92 THR A O 1
ATOM 701 N N . GLN A 1 93 ? -0.771 -1.883 -10.264 1.00 94.56 93 GLN A N 1
ATOM 702 C CA . GLN A 1 93 ? 0.412 -2.453 -10.897 1.00 94.56 93 GLN A CA 1
ATOM 703 C C . GLN A 1 93 ? 0.893 -1.552 -12.022 1.00 94.56 93 GLN A C 1
ATOM 705 O O . GLN A 1 93 ? 0.088 -0.939 -12.720 1.00 94.56 93 GLN A O 1
ATOM 710 N N . VAL A 1 94 ? 2.204 -1.490 -12.213 1.00 91.56 94 VAL A N 1
ATOM 711 C CA . VAL A 1 94 ? 2.831 -0.753 -13.310 1.00 91.56 94 VAL A CA 1
ATOM 712 C C . VAL A 1 94 ? 3.286 -1.758 -14.360 1.00 91.56 94 VAL A C 1
ATOM 714 O O . VAL A 1 94 ? 4.033 -2.682 -14.054 1.00 91.56 94 VAL A O 1
ATOM 717 N N . ASN A 1 95 ? 2.819 -1.597 -15.597 1.00 87.94 95 ASN A N 1
ATOM 718 C CA . ASN A 1 95 ? 3.250 -2.453 -16.704 1.00 87.94 95 ASN A CA 1
ATOM 719 C C . ASN A 1 95 ? 4.641 -2.057 -17.236 1.00 87.94 95 ASN A C 1
ATOM 721 O O . ASN A 1 95 ? 5.193 -1.022 -16.864 1.00 87.94 95 ASN A O 1
ATOM 725 N N . ASP A 1 96 ? 5.175 -2.830 -18.184 1.00 87.25 96 ASP A N 1
ATOM 726 C CA . ASP A 1 96 ? 6.484 -2.573 -18.811 1.00 87.25 96 ASP A CA 1
ATOM 727 C C . ASP A 1 96 ? 6.603 -1.186 -19.476 1.00 87.25 96 ASP A C 1
ATOM 729 O O . ASP A 1 96 ? 7.705 -0.681 -19.686 1.00 87.25 96 ASP A O 1
ATOM 733 N N . ALA A 1 97 ? 5.474 -0.552 -19.811 1.00 88.38 97 ALA A N 1
ATOM 734 C CA . ALA A 1 97 ? 5.420 0.791 -20.383 1.00 88.38 97 ALA A CA 1
ATOM 735 C C . ALA A 1 97 ? 5.347 1.906 -19.321 1.00 88.38 97 ALA A C 1
ATOM 737 O O . ALA A 1 97 ? 5.241 3.081 -19.675 1.00 88.38 97 ALA A O 1
ATOM 738 N N . GLY A 1 98 ? 5.387 1.566 -18.030 1.00 85.12 98 GLY A N 1
ATOM 739 C CA . GLY A 1 98 ? 5.285 2.525 -16.933 1.00 85.12 98 GLY A CA 1
ATOM 740 C C . GLY A 1 98 ? 3.859 3.012 -16.659 1.00 85.12 98 GLY A C 1
ATOM 741 O O . GLY A 1 98 ? 3.684 4.026 -15.987 1.00 85.12 98 GLY A O 1
ATOM 742 N N . VAL A 1 99 ? 2.833 2.332 -17.182 1.00 90.69 99 VAL A N 1
ATOM 743 C CA . VAL A 1 99 ? 1.430 2.739 -17.021 1.00 90.69 99 VAL A CA 1
ATOM 744 C C . VAL A 1 99 ? 0.803 2.013 -15.825 1.00 90.69 99 VAL A C 1
ATOM 746 O O . VAL A 1 99 ? 0.792 0.778 -15.818 1.00 90.69 99 VAL A O 1
ATOM 749 N N . PRO A 1 100 ? 0.252 2.743 -14.834 1.00 89.62 100 PRO A N 1
ATOM 750 C CA . PRO A 1 100 ? -0.427 2.138 -13.697 1.00 89.62 100 PRO A CA 1
ATOM 751 C C . PRO A 1 100 ? -1.819 1.616 -14.081 1.00 89.62 100 PRO A C 1
ATOM 753 O O . PRO A 1 100 ? -2.577 2.282 -14.785 1.00 89.62 100 PRO A O 1
ATOM 756 N N . THR A 1 101 ? -2.171 0.433 -13.584 1.00 93.81 101 THR A N 1
ATOM 757 C CA . THR A 1 101 ? -3.487 -0.206 -13.726 1.00 93.81 101 THR A CA 1
ATOM 758 C C . THR A 1 101 ? -3.955 -0.684 -12.356 1.00 93.81 101 THR A C 1
ATOM 760 O O . THR A 1 101 ? -3.183 -1.305 -11.629 1.00 93.81 101 THR A O 1
ATOM 763 N N . ALA A 1 102 ? -5.203 -0.392 -11.988 1.00 91.88 102 ALA A N 1
ATOM 764 C CA . ALA A 1 102 ? -5.784 -0.918 -10.755 1.00 91.88 102 ALA A CA 1
ATOM 765 C C . ALA A 1 102 ? -5.909 -2.446 -10.839 1.00 91.88 102 ALA A C 1
ATOM 767 O O . ALA A 1 102 ? -6.368 -2.974 -11.855 1.00 91.88 102 ALA A O 1
ATOM 768 N N . VAL A 1 103 ? -5.505 -3.141 -9.779 1.00 90.88 103 VAL A N 1
ATOM 769 C CA . VAL A 1 103 ? -5.765 -4.572 -9.614 1.00 90.88 103 VAL A CA 1
ATOM 770 C C . VAL A 1 103 ? -7.174 -4.709 -9.033 1.00 90.88 103 VAL A C 1
ATOM 772 O O . VAL A 1 103 ? -7.446 -4.080 -8.011 1.00 90.88 103 VAL A O 1
ATOM 775 N N . PRO A 1 104 ? -8.085 -5.453 -9.679 1.00 86.38 104 PRO A N 1
ATOM 776 C CA . PRO A 1 104 ? -9.410 -5.717 -9.128 1.00 86.38 104 PRO A CA 1
ATOM 777 C C . PRO A 1 104 ? -9.341 -6.446 -7.778 1.00 86.38 104 PRO A C 1
ATOM 779 O O . PRO A 1 104 ? -8.498 -7.316 -7.591 1.00 86.38 104 PRO A O 1
ATOM 782 N N . ASP A 1 105 ? -10.259 -6.134 -6.861 1.00 73.88 105 ASP A N 1
ATOM 783 C CA . ASP A 1 105 ? -10.291 -6.713 -5.505 1.00 73.88 105 ASP A CA 1
ATOM 784 C C . ASP A 1 105 ? -10.744 -8.201 -5.467 1.00 73.88 105 ASP A C 1
ATOM 786 O O . ASP A 1 105 ? -10.886 -8.773 -4.388 1.00 73.88 105 ASP A O 1
ATOM 790 N N . ASP A 1 106 ? -11.023 -8.835 -6.616 1.00 64.25 106 ASP A N 1
ATOM 791 C CA . ASP A 1 106 ? -11.583 -10.194 -6.730 1.00 64.25 106 ASP A CA 1
ATOM 792 C C . ASP A 1 106 ? -10.573 -11.292 -7.123 1.00 64.25 106 ASP A C 1
ATOM 794 O O . ASP A 1 106 ? -10.970 -12.450 -7.300 1.00 64.25 106 ASP A O 1
ATOM 798 N N . THR A 1 107 ? -9.288 -10.951 -7.241 1.00 50.78 107 THR A N 1
ATOM 799 C CA . THR A 1 107 ? -8.179 -11.890 -7.509 1.00 50.78 107 THR A CA 1
ATOM 800 C C . THR A 1 107 ? -7.463 -12.334 -6.246 1.00 50.78 107 THR A C 1
ATOM 802 O O . THR A 1 107 ? -7.189 -13.552 -6.137 1.00 50.78 107 THR A O 1
#

Sequence (107 aa):
MRAMGNYRKWKISFAALALAVALVGADASENNEHGKLPVVHHKGRMHQVMMGEHAGQVELSSLADLPHLYAVGPIENLQGEVTILDGHPHLTQVNDAGVPTAVPDDT